Protein AF-A0A7S4DFW7-F1 (afdb_monomer_lite)

Structure (mmCIF, N/CA/C/O backbone):
data_AF-A0A7S4DFW7-F1
#
_entry.id   AF-A0A7S4DFW7-F1
#
loop_
_atom_site.group_PDB
_atom_site.id
_atom_site.type_symbol
_atom_site.label_atom_id
_atom_site.label_alt_id
_atom_site.label_comp_id
_atom_site.label_asym_id
_atom_site.label_entity_id
_atom_site.label_seq_id
_atom_site.pdbx_PDB_ins_code
_atom_site.Cartn_x
_atom_site.Cartn_y
_atom_site.Cartn_z
_atom_site.occupancy
_atom_site.B_iso_or_equiv
_atom_site.auth_seq_id
_atom_site.auth_comp_id
_atom_site.auth_asym_id
_atom_site.auth_atom_id
_atom_site.pdbx_PDB_model_num
ATOM 1 N N . THR A 1 1 ? 38.317 -8.981 23.011 1.00 36.31 1 THR A N 1
ATOM 2 C CA . THR A 1 1 ? 37.969 -8.232 21.786 1.00 36.31 1 THR A CA 1
ATOM 3 C C . THR A 1 1 ? 37.393 -9.222 20.791 1.00 36.31 1 THR A C 1
ATOM 5 O O . THR A 1 1 ? 38.133 -9.928 20.125 1.00 36.31 1 THR A O 1
ATOM 8 N N . ALA A 1 2 ? 36.072 -9.402 20.811 1.00 33.66 2 ALA A N 1
ATOM 9 C CA . ALA A 1 2 ? 35.396 -10.492 20.110 1.00 33.66 2 ALA A CA 1
ATOM 10 C C . ALA A 1 2 ? 34.401 -9.959 19.072 1.00 33.66 2 ALA A C 1
ATOM 12 O O . ALA A 1 2 ? 33.699 -8.989 19.334 1.00 33.66 2 ALA A O 1
ATOM 13 N N . ALA A 1 3 ? 34.333 -10.688 17.955 1.00 34.03 3 ALA A N 1
ATOM 14 C CA . ALA A 1 3 ? 33.231 -10.766 16.999 1.00 34.03 3 ALA A CA 1
ATOM 15 C C . ALA A 1 3 ? 32.960 -9.553 16.085 1.00 34.03 3 ALA A C 1
ATOM 17 O O . ALA A 1 3 ? 32.063 -8.754 16.323 1.00 34.03 3 ALA A O 1
ATOM 18 N N . ALA A 1 4 ? 33.636 -9.534 14.934 1.00 35.47 4 ALA A N 1
ATOM 19 C CA . ALA A 1 4 ? 33.064 -9.011 13.689 1.00 35.47 4 ALA A CA 1
ATOM 20 C C . ALA A 1 4 ? 33.653 -9.760 12.478 1.00 35.47 4 ALA A C 1
ATOM 22 O O . ALA A 1 4 ? 34.231 -9.175 11.570 1.00 35.47 4 ALA A O 1
ATOM 23 N N . ALA A 1 5 ? 33.540 -11.089 12.496 1.00 40.00 5 ALA A N 1
ATOM 24 C CA . ALA A 1 5 ? 33.868 -11.955 11.370 1.00 40.00 5 ALA A CA 1
ATOM 25 C C . ALA A 1 5 ? 32.621 -12.766 11.010 1.00 40.00 5 ALA A C 1
ATOM 27 O O . ALA A 1 5 ? 32.374 -13.793 11.631 1.00 40.00 5 ALA A O 1
ATOM 28 N N . ALA A 1 6 ? 31.814 -12.251 10.077 1.00 38.47 6 ALA A N 1
ATOM 29 C CA . ALA A 1 6 ? 30.923 -13.014 9.189 1.00 38.47 6 ALA A CA 1
ATOM 30 C C . ALA A 1 6 ? 29.987 -12.059 8.429 1.00 38.47 6 ALA A C 1
ATOM 32 O O . ALA A 1 6 ? 28.826 -11.878 8.785 1.00 38.47 6 ALA A O 1
ATOM 33 N N . ALA A 1 7 ? 30.487 -11.455 7.357 1.00 41.16 7 ALA A N 1
ATOM 34 C CA . ALA A 1 7 ? 29.636 -11.054 6.233 1.00 41.16 7 ALA A CA 1
ATOM 35 C C . ALA A 1 7 ? 30.426 -11.156 4.919 1.00 41.16 7 ALA A C 1
ATOM 37 O O . ALA A 1 7 ? 30.294 -10.329 4.023 1.00 41.16 7 ALA A O 1
ATOM 38 N N . ALA A 1 8 ? 31.306 -12.160 4.837 1.00 38.53 8 ALA A N 1
ATOM 39 C CA . ALA A 1 8 ? 31.961 -12.518 3.596 1.00 38.53 8 ALA A CA 1
ATOM 40 C C . ALA A 1 8 ? 30.921 -13.152 2.661 1.00 38.53 8 ALA A C 1
ATOM 42 O O . ALA A 1 8 ? 30.325 -14.168 3.006 1.00 38.53 8 ALA A O 1
ATOM 43 N N . ALA A 1 9 ? 30.750 -12.519 1.501 1.00 48.22 9 ALA A N 1
ATOM 44 C CA . ALA A 1 9 ? 30.365 -13.112 0.225 1.00 48.22 9 ALA A CA 1
ATOM 45 C C . ALA A 1 9 ? 29.142 -14.054 0.218 1.00 48.22 9 ALA A C 1
ATOM 47 O O . ALA A 1 9 ? 29.272 -15.263 0.400 1.00 48.22 9 ALA A O 1
ATOM 48 N N . ALA A 1 10 ? 27.978 -13.519 -0.163 1.00 40.28 10 ALA A N 1
ATOM 49 C CA . ALA A 1 10 ? 26.968 -14.297 -0.878 1.00 40.28 10 ALA A CA 1
ATOM 50 C C . ALA A 1 10 ? 26.899 -13.780 -2.335 1.00 40.28 10 ALA A C 1
ATOM 52 O O . ALA A 1 10 ? 26.813 -12.571 -2.543 1.00 40.28 10 ALA A O 1
ATOM 53 N N . PRO A 1 11 ? 27.045 -14.654 -3.346 1.00 45.78 11 PRO A N 1
ATOM 54 C CA . PRO A 1 11 ? 27.247 -14.268 -4.740 1.00 45.78 11 PRO A CA 1
ATOM 55 C C . PRO A 1 11 ? 25.903 -13.961 -5.421 1.00 45.78 11 PRO A C 1
ATOM 57 O O . PRO A 1 11 ? 24.954 -14.724 -5.277 1.00 45.78 11 PRO A O 1
ATOM 60 N N . ASN A 1 12 ? 25.830 -12.884 -6.210 1.00 49.34 12 ASN A N 1
ATOM 61 C CA . ASN A 1 12 ? 24.668 -12.533 -7.045 1.00 49.34 12 ASN A CA 1
ATOM 62 C C . ASN A 1 12 ? 23.320 -12.426 -6.298 1.00 49.34 12 ASN A C 1
ATOM 64 O O . ASN A 1 12 ? 22.357 -13.133 -6.611 1.00 49.34 12 ASN A O 1
ATOM 68 N N . ASP A 1 13 ? 23.234 -11.476 -5.364 1.00 52.69 13 ASP A N 1
ATOM 69 C CA . ASP A 1 13 ? 21.996 -11.055 -4.697 1.00 52.69 13 ASP A CA 1
ATOM 70 C C . ASP A 1 13 ? 20.979 -10.487 -5.704 1.00 52.69 13 ASP A C 1
ATOM 72 O O . ASP A 1 13 ? 20.883 -9.283 -5.943 1.00 52.69 13 ASP A O 1
ATOM 76 N N . THR A 1 14 ? 20.192 -11.364 -6.324 1.00 61.66 14 THR A N 1
ATOM 77 C CA . THR A 1 14 ? 19.040 -10.952 -7.129 1.00 61.66 14 THR A CA 1
ATOM 78 C C . THR A 1 14 ? 18.028 -10.281 -6.193 1.00 61.66 14 THR A C 1
ATOM 80 O O . THR A 1 14 ? 17.664 -10.894 -5.181 1.00 61.66 14 THR A O 1
ATOM 83 N N . PRO A 1 15 ? 17.511 -9.077 -6.508 1.00 65.19 15 PRO A N 1
ATOM 84 C CA . PRO A 1 15 ? 16.519 -8.384 -5.679 1.00 65.19 15 PRO A CA 1
ATOM 85 C C . PRO A 1 15 ? 15.324 -9.268 -5.285 1.00 65.19 15 PRO A C 1
ATOM 87 O O . PRO A 1 15 ? 14.826 -9.217 -4.157 1.00 65.19 15 PRO A O 1
ATOM 90 N N . TRP A 1 16 ? 14.941 -10.177 -6.183 1.00 64.94 16 TRP A N 1
ATOM 91 C CA . TRP A 1 16 ? 13.929 -11.207 -5.967 1.00 64.94 16 TRP A CA 1
ATOM 92 C C . TRP A 1 16 ? 14.180 -12.101 -4.739 1.00 64.94 16 TRP A C 1
ATOM 94 O O . TRP A 1 16 ? 13.254 -1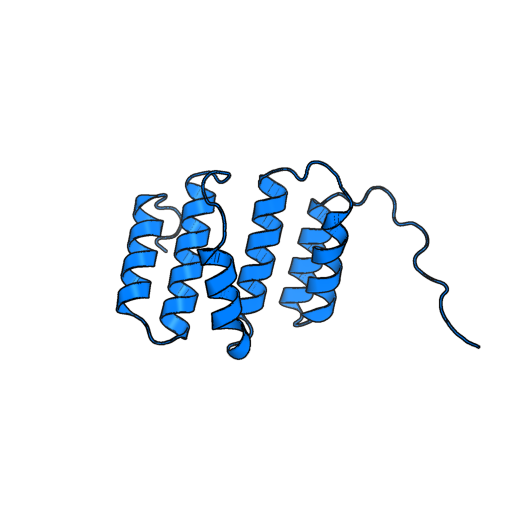2.385 -3.973 1.00 64.94 16 TRP A O 1
ATOM 104 N N . THR A 1 17 ? 15.419 -12.540 -4.512 1.00 69.88 17 THR A N 1
ATOM 105 C CA . THR A 1 17 ? 15.774 -13.427 -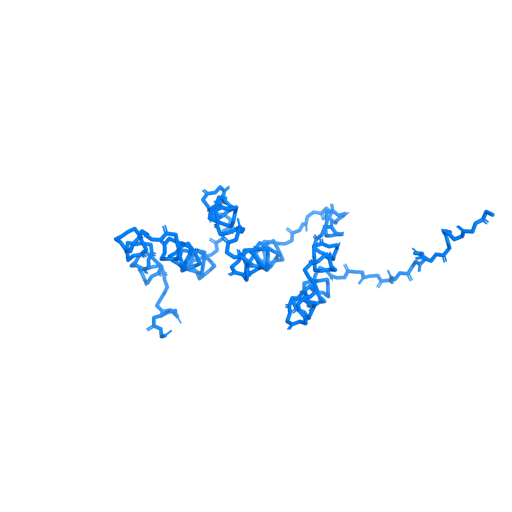3.392 1.00 69.88 17 THR A CA 1
ATOM 106 C C . THR A 1 17 ? 15.649 -12.696 -2.057 1.00 69.88 17 THR A C 1
ATOM 108 O O . THR A 1 17 ? 15.085 -13.240 -1.104 1.00 69.88 17 THR A O 1
ATOM 111 N N . ALA A 1 18 ? 16.076 -11.432 -2.007 1.00 73.56 18 ALA A N 1
ATOM 112 C CA . ALA A 1 18 ? 15.936 -10.586 -0.826 1.00 73.56 18 ALA A CA 1
ATOM 113 C C . ALA A 1 18 ? 14.460 -10.341 -0.470 1.00 73.56 18 ALA A C 1
ATOM 115 O O . ALA A 1 18 ? 14.077 -10.480 0.692 1.00 73.56 18 ALA A O 1
ATOM 116 N N . VAL A 1 19 ? 13.601 -10.076 -1.464 1.00 72.69 19 VAL A N 1
ATOM 117 C CA . VAL A 1 19 ? 12.149 -9.933 -1.249 1.00 72.69 19 VAL A CA 1
ATOM 118 C C . VAL A 1 19 ? 11.528 -11.238 -0.736 1.00 72.69 19 VAL A C 1
ATOM 120 O O . VAL A 1 19 ? 10.680 -11.221 0.160 1.00 72.69 19 VAL A O 1
ATOM 123 N N . ARG A 1 20 ? 11.954 -12.397 -1.252 1.00 76.38 20 ARG A N 1
ATOM 124 C CA . ARG A 1 20 ? 11.464 -13.700 -0.769 1.00 76.38 20 ARG A CA 1
ATOM 125 C C . ARG A 1 20 ? 11.852 -13.973 0.680 1.00 76.38 20 ARG A C 1
ATOM 127 O O . ARG A 1 20 ? 11.010 -14.455 1.439 1.00 76.38 20 ARG A O 1
ATOM 134 N N . LEU A 1 21 ? 13.086 -13.654 1.064 1.00 76.00 21 LEU A N 1
ATOM 135 C CA . LEU A 1 21 ? 13.565 -13.793 2.440 1.00 76.00 21 LEU A CA 1
ATOM 136 C C . LEU A 1 21 ? 12.852 -12.821 3.382 1.00 76.00 21 LEU A C 1
ATOM 138 O O . LEU A 1 21 ? 12.382 -13.240 4.438 1.00 76.00 21 LEU A O 1
ATOM 142 N N . ALA A 1 22 ? 12.666 -11.566 2.964 1.00 76.50 22 ALA A N 1
ATOM 143 C CA . ALA A 1 22 ? 11.873 -10.582 3.695 1.00 76.50 22 ALA A CA 1
ATOM 144 C C . ALA A 1 22 ? 10.449 -11.105 3.963 1.00 76.50 22 ALA A C 1
ATOM 146 O O . ALA A 1 22 ? 9.986 -11.117 5.105 1.00 76.50 22 ALA A O 1
ATOM 147 N N . LYS A 1 23 ? 9.789 -11.660 2.943 1.00 75.88 23 LYS A N 1
ATOM 148 C CA . LYS A 1 23 ? 8.452 -12.251 3.080 1.00 75.88 23 LYS A CA 1
ATOM 149 C C . LYS A 1 23 ? 8.410 -13.457 4.020 1.00 75.88 23 LYS A C 1
ATOM 151 O O . LYS A 1 23 ? 7.424 -13.640 4.737 1.00 75.88 23 LYS A O 1
ATOM 156 N N . ALA A 1 24 ? 9.442 -14.298 4.012 1.00 79.62 24 ALA A N 1
ATOM 157 C CA . ALA A 1 24 ? 9.548 -15.425 4.935 1.00 79.62 24 ALA A CA 1
ATOM 158 C C . ALA A 1 24 ? 9.732 -14.942 6.384 1.00 79.62 24 ALA A C 1
ATOM 160 O O . ALA A 1 24 ? 8.996 -15.387 7.262 1.00 79.62 24 ALA A O 1
ATOM 161 N N . ALA A 1 25 ? 10.626 -13.976 6.615 1.00 76.75 25 ALA A N 1
ATOM 162 C CA . ALA A 1 25 ? 10.851 -13.366 7.925 1.00 76.75 25 ALA A CA 1
ATOM 163 C C . ALA A 1 25 ? 9.576 -12.706 8.478 1.00 76.75 25 ALA A C 1
ATOM 165 O O . ALA A 1 25 ? 9.211 -12.946 9.629 1.00 76.75 25 ALA A O 1
ATOM 166 N N . ARG A 1 26 ? 8.826 -11.980 7.632 1.00 76.31 26 ARG A N 1
ATOM 167 C CA . ARG A 1 26 ? 7.526 -11.395 7.997 1.00 76.31 26 ARG A CA 1
ATOM 168 C C . ARG A 1 26 ? 6.530 -12.442 8.494 1.00 76.31 26 ARG A C 1
ATOM 170 O O . ARG A 1 26 ? 5.836 -12.229 9.485 1.00 76.31 26 ARG A O 1
ATOM 177 N N . LYS A 1 27 ? 6.421 -13.571 7.787 1.00 75.75 27 LYS A N 1
ATOM 178 C CA . LYS A 1 27 ? 5.490 -14.650 8.157 1.00 75.75 27 LYS A CA 1
ATOM 179 C C . LYS A 1 27 ? 5.841 -15.306 9.492 1.00 75.75 27 LYS A C 1
ATOM 181 O O . LYS A 1 27 ? 4.941 -15.820 10.141 1.00 75.75 27 LYS A O 1
ATOM 186 N N . GLN A 1 28 ? 7.112 -15.274 9.882 1.00 79.81 28 GLN A N 1
ATOM 187 C CA . GLN A 1 28 ? 7.605 -15.806 11.155 1.00 79.81 28 GLN A CA 1
ATOM 188 C C . GLN A 1 28 ? 7.595 -14.762 12.289 1.00 79.81 28 GLN A C 1
ATOM 190 O O . GLN A 1 28 ? 8.078 -15.046 13.379 1.00 79.81 28 GLN A O 1
ATOM 195 N N . GLY A 1 29 ? 7.082 -13.547 12.049 1.00 75.75 29 GLY A N 1
ATOM 196 C CA . GLY A 1 29 ? 7.059 -12.467 13.045 1.00 75.75 29 GLY A CA 1
ATOM 197 C C . GLY A 1 29 ? 8.414 -11.785 13.283 1.00 75.75 29 GLY A C 1
ATOM 198 O O . GLY A 1 29 ? 8.558 -11.026 14.236 1.00 75.75 29 GLY A O 1
ATOM 199 N N . LEU A 1 30 ? 9.413 -12.027 12.427 1.00 78.38 30 LEU A N 1
ATOM 200 C CA . LEU A 1 30 ? 10.762 -11.460 12.538 1.00 78.38 30 LEU A CA 1
ATOM 201 C C . LEU A 1 30 ? 10.871 -10.140 11.752 1.00 78.38 30 LEU A C 1
ATOM 203 O O . LEU A 1 30 ? 11.520 -10.071 10.704 1.00 78.38 30 LEU A O 1
ATOM 207 N N . THR A 1 31 ? 10.224 -9.085 12.253 1.00 73.88 31 THR A N 1
ATOM 208 C CA . THR A 1 31 ? 10.134 -7.766 11.592 1.00 73.88 31 THR A CA 1
ATOM 209 C C . THR A 1 31 ? 11.508 -7.126 11.348 1.00 73.88 31 THR A C 1
ATOM 211 O O . THR A 1 31 ? 11.779 -6.659 10.243 1.00 73.88 31 THR A O 1
ATOM 214 N N . GLU A 1 32 ? 12.415 -7.191 12.325 1.00 71.88 32 GLU A N 1
ATOM 215 C CA . GLU A 1 32 ? 13.779 -6.638 12.224 1.00 71.88 32 GLU A CA 1
ATOM 216 C C . GLU A 1 32 ? 14.606 -7.304 11.112 1.00 71.88 32 GLU A C 1
ATOM 218 O O . GLU A 1 32 ? 15.270 -6.638 10.313 1.00 71.88 32 GLU A O 1
ATOM 223 N N . ALA A 1 33 ? 14.528 -8.635 11.002 1.00 73.69 33 ALA A N 1
ATOM 224 C CA . ALA A 1 33 ? 15.209 -9.374 9.941 1.00 73.69 33 ALA A CA 1
ATOM 225 C C . ALA A 1 33 ? 14.639 -9.017 8.559 1.00 73.69 33 ALA A C 1
ATOM 227 O O . ALA A 1 33 ? 15.388 -8.866 7.594 1.00 73.69 33 ALA A O 1
ATOM 228 N N . CYS A 1 34 ? 13.320 -8.814 8.469 1.00 74.25 34 CYS A N 1
ATOM 229 C CA . CYS A 1 34 ? 12.656 -8.379 7.245 1.00 74.25 34 CYS A CA 1
ATOM 230 C C . CYS A 1 34 ? 13.180 -7.015 6.760 1.00 74.25 34 CYS A C 1
ATOM 232 O O . CYS A 1 34 ? 13.594 -6.884 5.605 1.00 74.25 34 CYS A O 1
ATOM 234 N N . LEU A 1 35 ? 13.245 -6.023 7.654 1.00 72.88 35 LEU A N 1
ATOM 235 C CA . LEU A 1 35 ? 13.741 -4.678 7.343 1.00 72.88 35 LEU A CA 1
ATOM 236 C C . LEU A 1 35 ? 15.214 -4.685 6.917 1.00 72.88 35 LEU A C 1
ATOM 238 O O . LEU A 1 35 ? 15.589 -3.985 5.971 1.00 72.88 35 LEU A O 1
ATOM 242 N N . LYS A 1 36 ? 16.040 -5.522 7.556 1.00 74.62 36 LYS A N 1
ATOM 243 C CA . LYS A 1 36 ? 17.456 -5.685 7.206 1.00 74.62 36 LYS A CA 1
ATOM 244 C C . LYS A 1 36 ? 17.637 -6.190 5.771 1.00 74.62 36 LYS A C 1
ATOM 246 O O . LYS A 1 36 ? 18.454 -5.642 5.032 1.00 74.62 36 LYS A O 1
ATOM 251 N N . HIS A 1 37 ? 16.844 -7.176 5.347 1.00 70.12 37 HIS A N 1
ATOM 252 C CA . HIS A 1 37 ? 16.888 -7.690 3.974 1.00 70.12 37 HIS A CA 1
ATOM 253 C C . HIS A 1 37 ? 16.370 -6.675 2.942 1.00 70.12 37 HIS A C 1
ATOM 255 O O . HIS A 1 37 ? 16.954 -6.549 1.868 1.00 70.12 37 HIS A O 1
ATOM 261 N N . LEU A 1 38 ? 15.327 -5.902 3.268 1.00 69.50 38 LEU A N 1
ATOM 262 C CA . LEU A 1 38 ? 14.795 -4.862 2.371 1.00 69.50 38 LEU A CA 1
ATOM 263 C C . LEU A 1 38 ? 15.748 -3.664 2.208 1.00 69.50 38 LEU A C 1
ATOM 265 O O . LEU A 1 38 ? 15.782 -3.043 1.142 1.00 69.50 38 LEU A O 1
ATOM 269 N N . SER A 1 39 ? 16.527 -3.344 3.244 1.00 66.38 39 SER A N 1
ATOM 270 C CA . SER A 1 39 ? 17.499 -2.240 3.238 1.00 66.38 39 SER A CA 1
ATOM 271 C C . SER A 1 39 ? 18.735 -2.545 2.386 1.00 66.38 39 SER A C 1
ATOM 273 O O . SER A 1 39 ? 19.282 -1.640 1.759 1.00 66.38 39 SER A O 1
ATOM 275 N N . GLY A 1 40 ? 19.131 -3.821 2.291 1.00 63.12 40 GLY A N 1
ATOM 276 C CA . GLY A 1 40 ? 20.249 -4.272 1.449 1.00 63.12 40 GLY A CA 1
ATOM 277 C C . GLY A 1 40 ? 20.036 -4.064 -0.059 1.00 63.12 40 GLY A C 1
ATOM 278 O O . GLY A 1 40 ? 21.001 -4.001 -0.812 1.00 63.12 40 GLY A O 1
ATOM 279 N N . LEU A 1 41 ? 18.789 -3.866 -0.502 1.00 63.75 41 LEU A N 1
ATOM 280 C CA . LEU A 1 41 ? 18.441 -3.620 -1.908 1.00 63.75 41 LEU A CA 1
ATOM 281 C C . LEU A 1 41 ? 18.919 -2.255 -2.448 1.00 63.75 41 LEU A C 1
ATOM 283 O O . LEU A 1 41 ? 18.887 -2.044 -3.655 1.00 63.75 41 LEU A O 1
ATOM 287 N N . HIS A 1 42 ? 19.348 -1.317 -1.591 1.00 52.06 42 HIS A N 1
ATOM 288 C CA . HIS A 1 42 ? 19.788 0.027 -2.010 1.00 52.06 42 HIS A CA 1
ATOM 289 C C . HIS A 1 42 ? 21.115 0.060 -2.788 1.00 52.06 42 HIS A C 1
ATOM 291 O O . HIS A 1 42 ? 21.468 1.109 -3.319 1.00 52.06 42 HIS A O 1
ATOM 297 N N . ALA A 1 43 ? 21.853 -1.051 -2.865 1.00 53.56 43 ALA A N 1
ATOM 298 C CA . ALA A 1 43 ? 23.178 -1.074 -3.485 1.00 53.56 43 ALA A CA 1
ATOM 299 C C . ALA A 1 43 ? 23.171 -1.292 -5.012 1.00 53.56 43 ALA A C 1
ATOM 301 O O . ALA A 1 43 ? 24.211 -1.125 -5.647 1.00 53.56 43 ALA A O 1
ATOM 302 N N . VAL A 1 44 ? 22.035 -1.657 -5.620 1.00 52.62 44 VAL A N 1
ATOM 303 C CA . VAL A 1 44 ? 21.976 -2.012 -7.047 1.00 52.62 44 VAL A CA 1
ATOM 304 C C . VAL A 1 44 ? 21.381 -0.849 -7.845 1.00 52.62 44 VAL A C 1
ATOM 306 O O . VAL A 1 44 ? 20.177 -0.600 -7.818 1.00 52.62 44 VAL A O 1
ATOM 309 N N . GLY A 1 45 ? 22.251 -0.099 -8.526 1.00 50.28 45 GLY A N 1
ATOM 310 C CA . GLY A 1 45 ? 21.861 0.964 -9.452 1.00 50.28 45 GLY A CA 1
ATOM 311 C C . GLY A 1 45 ? 20.972 0.414 -10.570 1.00 50.28 45 GLY A C 1
ATOM 312 O O . GLY A 1 45 ? 21.343 -0.559 -11.219 1.00 50.28 45 GLY A O 1
ATOM 313 N N . ALA A 1 46 ? 19.818 1.059 -10.770 1.00 57.25 46 ALA A N 1
ATOM 314 C CA . ALA A 1 46 ? 18.695 0.650 -11.625 1.00 57.25 46 ALA A CA 1
ATOM 315 C C . ALA A 1 46 ? 17.865 -0.534 -11.085 1.00 57.25 46 ALA A C 1
ATOM 317 O O . ALA A 1 46 ? 17.795 -1.605 -11.680 1.00 57.25 46 ALA A O 1
ATOM 318 N N . MET A 1 47 ? 17.179 -0.315 -9.959 1.00 67.38 47 MET A N 1
ATOM 319 C CA . MET A 1 47 ? 16.121 -1.213 -9.486 1.00 67.38 47 MET A CA 1
ATOM 320 C C . MET A 1 47 ? 14.965 -1.239 -10.500 1.00 67.38 47 MET A C 1
ATOM 322 O O . MET A 1 47 ? 14.403 -0.190 -10.823 1.00 67.38 47 MET A O 1
ATOM 326 N N . GLU A 1 48 ? 14.599 -2.424 -10.993 1.00 77.12 48 GLU A N 1
ATOM 327 C CA . GLU A 1 48 ? 13.451 -2.584 -11.886 1.00 77.12 48 GLU A CA 1
ATOM 328 C C . GLU A 1 48 ? 12.159 -2.154 -11.166 1.00 77.12 48 GLU A C 1
ATOM 330 O O . GLU A 1 48 ? 11.971 -2.421 -9.976 1.00 77.12 48 GLU A O 1
ATOM 335 N N . VAL A 1 49 ? 11.232 -1.509 -11.884 1.00 79.50 49 VAL A N 1
ATOM 336 C CA . VAL A 1 49 ? 9.935 -1.056 -11.341 1.00 79.50 49 VAL A CA 1
ATOM 337 C C . VAL A 1 49 ? 9.177 -2.193 -10.635 1.00 79.50 49 VAL A C 1
ATOM 339 O O . VAL A 1 49 ? 8.507 -1.958 -9.626 1.00 79.50 49 VAL A O 1
ATOM 342 N N . GLN A 1 50 ? 9.300 -3.432 -11.125 1.00 75.00 50 GLN A N 1
ATOM 343 C CA . GLN A 1 50 ? 8.692 -4.609 -10.497 1.00 75.00 50 GLN A CA 1
ATOM 344 C C . GLN A 1 50 ? 9.285 -4.910 -9.117 1.00 75.00 50 GLN A C 1
ATOM 346 O O . GLN A 1 50 ? 8.536 -5.130 -8.162 1.00 75.00 50 GLN A O 1
ATOM 351 N N . ASP A 1 51 ? 10.610 -4.861 -8.981 1.00 78.50 51 ASP A N 1
ATOM 352 C CA . ASP A 1 51 ? 11.286 -5.080 -7.703 1.00 78.50 51 ASP A CA 1
ATOM 353 C C . ASP A 1 51 ? 10.983 -3.945 -6.721 1.00 78.50 51 ASP A C 1
ATOM 355 O O . ASP A 1 51 ? 10.759 -4.188 -5.531 1.00 78.50 51 ASP A O 1
ATOM 359 N N . ALA A 1 52 ? 10.926 -2.702 -7.213 1.00 80.94 52 ALA A N 1
ATOM 360 C CA . ALA A 1 52 ? 10.558 -1.537 -6.412 1.00 80.94 52 ALA A CA 1
ATOM 361 C C . ALA A 1 52 ? 9.145 -1.684 -5.835 1.00 80.94 52 ALA A C 1
ATOM 363 O O . ALA A 1 52 ? 8.932 -1.460 -4.640 1.00 80.94 52 ALA A O 1
ATOM 364 N N . PHE A 1 53 ? 8.193 -2.143 -6.653 1.00 85.25 53 PHE A N 1
ATOM 365 C CA . PHE A 1 53 ? 6.843 -2.446 -6.192 1.00 85.25 53 PHE A CA 1
ATOM 366 C C . PHE A 1 53 ? 6.827 -3.578 -5.161 1.00 85.25 53 PHE A C 1
ATOM 368 O O . PHE A 1 53 ? 6.162 -3.470 -4.131 1.00 85.25 53 PHE A O 1
ATOM 375 N N . ALA A 1 54 ? 7.559 -4.666 -5.413 1.00 83.94 54 ALA A N 1
ATOM 376 C CA . ALA A 1 54 ? 7.599 -5.811 -4.512 1.00 83.94 54 ALA A CA 1
ATOM 377 C C . ALA A 1 54 ? 8.162 -5.429 -3.131 1.00 83.94 54 ALA A C 1
ATOM 379 O O . ALA A 1 54 ? 7.592 -5.811 -2.106 1.00 83.94 54 ALA A O 1
ATOM 380 N N . LYS A 1 55 ? 9.217 -4.606 -3.104 1.00 83.88 55 LYS A N 1
ATOM 381 C CA . LYS A 1 55 ? 9.779 -4.017 -1.882 1.00 83.88 55 LYS A CA 1
ATOM 382 C C . LYS A 1 55 ? 8.766 -3.125 -1.166 1.00 83.88 55 LYS A C 1
ATOM 384 O O . LYS A 1 55 ? 8.509 -3.331 0.020 1.00 83.88 55 LYS A O 1
ATOM 389 N N . LEU A 1 56 ? 8.182 -2.162 -1.882 1.00 87.94 56 LEU A N 1
ATOM 390 C CA . LEU A 1 56 ? 7.203 -1.219 -1.339 1.00 87.94 56 LEU A CA 1
ATOM 391 C C . LEU A 1 56 ? 6.018 -1.958 -0.706 1.00 87.94 56 LEU A C 1
ATOM 393 O O . LEU A 1 56 ? 5.622 -1.674 0.423 1.00 87.94 56 LEU A O 1
ATOM 397 N N . ARG A 1 57 ? 5.482 -2.954 -1.414 1.00 89.12 57 ARG A N 1
ATOM 398 C CA . ARG A 1 57 ? 4.372 -3.776 -0.938 1.00 89.12 57 ARG A CA 1
ATOM 399 C C . ARG A 1 57 ? 4.730 -4.537 0.331 1.00 89.12 57 ARG A C 1
ATOM 401 O O . ARG A 1 57 ? 3.917 -4.569 1.250 1.00 89.12 57 ARG A O 1
ATOM 408 N N . GLU A 1 58 ? 5.908 -5.149 0.400 1.00 85.44 58 GLU A N 1
ATOM 409 C CA . GLU A 1 58 ? 6.312 -5.888 1.598 1.00 85.44 58 GLU A CA 1
ATOM 410 C C . GLU A 1 58 ? 6.464 -4.946 2.802 1.00 85.44 58 GLU A C 1
ATOM 412 O O . GLU A 1 58 ? 5.957 -5.256 3.877 1.00 85.44 58 GLU A O 1
ATOM 417 N N . GLN A 1 59 ? 7.044 -3.757 2.603 1.00 84.81 59 GLN A N 1
ATOM 418 C CA . GLN A 1 59 ? 7.148 -2.729 3.641 1.00 84.81 59 GLN A CA 1
ATOM 419 C C . GLN A 1 59 ? 5.772 -2.280 4.154 1.00 84.81 59 GLN A C 1
ATOM 421 O O . GLN A 1 59 ? 5.541 -2.226 5.359 1.00 84.81 59 GLN A O 1
ATOM 426 N N . ILE A 1 60 ? 4.825 -2.028 3.248 1.00 90.31 60 ILE A N 1
ATOM 427 C CA . ILE A 1 60 ? 3.449 -1.673 3.611 1.00 90.31 60 ILE A CA 1
ATOM 428 C C . ILE A 1 60 ? 2.772 -2.801 4.404 1.00 90.31 60 ILE A C 1
ATOM 430 O O . ILE A 1 60 ? 2.102 -2.559 5.408 1.00 90.31 60 ILE A O 1
ATOM 434 N N . VAL A 1 61 ? 2.934 -4.049 3.965 1.00 87.75 61 VAL A N 1
ATOM 435 C CA . VAL A 1 61 ? 2.299 -5.199 4.615 1.00 87.75 61 VAL A CA 1
ATOM 436 C C . VAL A 1 61 ? 2.908 -5.483 5.994 1.00 87.75 61 VAL A C 1
ATOM 438 O O . VAL A 1 61 ? 2.181 -5.930 6.880 1.00 87.75 61 VAL A O 1
ATOM 441 N N . LEU A 1 62 ? 4.194 -5.195 6.210 1.00 86.31 62 LEU A N 1
ATOM 442 C CA . LEU A 1 62 ? 4.802 -5.211 7.547 1.00 86.31 62 LEU A CA 1
ATOM 443 C C . LEU A 1 62 ? 4.117 -4.206 8.474 1.00 86.31 62 LEU A C 1
ATOM 445 O O . LEU A 1 62 ? 3.711 -4.574 9.574 1.00 86.31 62 LEU A O 1
ATOM 449 N N . CYS A 1 63 ? 3.912 -2.968 8.012 1.00 88.38 63 CYS A N 1
ATOM 450 C CA . CYS A 1 63 ? 3.224 -1.947 8.802 1.00 88.38 63 CYS A CA 1
ATOM 451 C C . CYS A 1 63 ? 1.794 -2.367 9.174 1.00 88.38 63 CYS A C 1
ATOM 453 O O . CYS A 1 63 ? 1.338 -2.034 10.258 1.00 88.38 63 CYS A O 1
ATOM 455 N N . LEU A 1 64 ? 1.087 -3.132 8.331 1.00 87.75 64 LEU A N 1
ATOM 456 C CA . LEU A 1 64 ? -0.257 -3.635 8.660 1.00 87.75 64 LEU A CA 1
ATOM 457 C C . LEU A 1 64 ? -0.276 -4.617 9.843 1.00 87.75 64 LEU A C 1
ATOM 459 O O . LEU A 1 64 ? -1.298 -4.708 10.523 1.00 87.75 64 LEU A O 1
ATOM 463 N N . GLN A 1 65 ? 0.819 -5.342 10.104 1.00 87.25 65 GLN A N 1
ATOM 464 C CA . GLN A 1 65 ? 0.885 -6.313 11.204 1.00 87.25 65 GLN A CA 1
ATOM 465 C C . GLN A 1 65 ? 0.964 -5.655 12.585 1.00 87.25 65 GLN A C 1
ATOM 467 O O . GLN A 1 65 ? 0.569 -6.281 13.567 1.00 87.25 65 GLN A O 1
ATOM 472 N N . SER A 1 66 ? 1.454 -4.416 12.670 1.00 85.06 66 SER A N 1
ATOM 473 C CA . SER A 1 66 ? 1.581 -3.680 13.927 1.00 85.06 66 SER A CA 1
ATOM 474 C C . SER A 1 66 ? 0.623 -2.485 13.944 1.00 85.06 66 SER A C 1
ATOM 476 O O . SER A 1 66 ? 0.828 -1.543 13.179 1.00 85.06 66 SER A O 1
ATOM 478 N N . PRO A 1 67 ? -0.394 -2.460 14.828 1.00 87.25 67 PRO A N 1
ATOM 479 C CA . PRO A 1 67 ? -1.318 -1.327 14.944 1.00 87.25 67 PRO A CA 1
ATOM 480 C C . PRO A 1 67 ? -0.632 0.026 15.164 1.00 87.25 67 PRO A C 1
ATOM 482 O O . PRO A 1 67 ? -1.107 1.055 14.690 1.00 87.25 67 PRO A O 1
ATOM 485 N N . GLN A 1 68 ? 0.519 0.023 15.839 1.00 89.75 68 GLN A N 1
ATOM 486 C CA . GLN A 1 68 ? 1.322 1.222 16.100 1.00 89.75 68 GLN A CA 1
ATOM 487 C C . GLN A 1 68 ? 1.906 1.819 14.806 1.00 89.75 68 GLN A C 1
ATOM 489 O O . GLN A 1 68 ? 2.066 3.031 14.696 1.00 89.75 68 GLN A O 1
ATOM 494 N N . GLU A 1 69 ? 2.143 0.978 13.796 1.00 90.06 69 GLU A N 1
ATOM 495 C CA . GLU A 1 69 ? 2.749 1.348 12.515 1.00 90.06 69 GLU A CA 1
ATOM 496 C C . GLU A 1 69 ? 1.715 1.668 11.425 1.00 90.06 69 GLU A C 1
ATOM 498 O O . GLU A 1 69 ? 2.081 2.057 10.314 1.00 90.06 69 GLU A O 1
ATOM 503 N N . HIS A 1 70 ? 0.410 1.554 11.704 1.00 90.88 70 HIS A N 1
ATOM 504 C CA . HIS A 1 70 ? -0.645 1.789 10.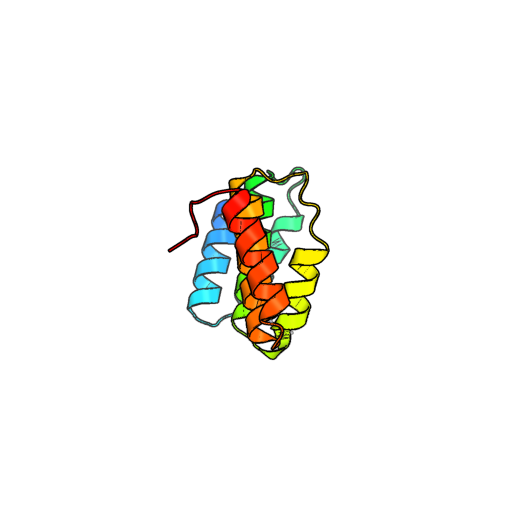705 1.00 90.88 70 HIS A CA 1
ATOM 505 C C . HIS A 1 70 ? -0.573 3.185 10.084 1.00 90.88 70 HIS A C 1
ATOM 507 O O . HIS A 1 70 ? -0.753 3.348 8.876 1.00 90.88 70 HIS A O 1
ATOM 513 N N . ARG A 1 71 ? -0.253 4.200 10.891 1.00 91.50 71 ARG A N 1
ATOM 514 C CA . ARG A 1 71 ? -0.111 5.580 10.411 1.00 91.50 71 ARG A CA 1
ATOM 515 C C . ARG A 1 71 ? 1.141 5.762 9.548 1.00 91.50 71 ARG A C 1
ATOM 517 O O . ARG A 1 71 ? 1.081 6.468 8.542 1.00 91.50 71 ARG A O 1
ATOM 524 N N . ALA A 1 72 ? 2.242 5.095 9.896 1.00 90.38 72 ALA A N 1
ATOM 525 C CA . ALA A 1 72 ? 3.461 5.088 9.090 1.00 90.38 72 ALA A CA 1
ATOM 526 C C . ALA A 1 72 ? 3.223 4.396 7.737 1.00 90.38 72 ALA A C 1
ATOM 528 O O . ALA A 1 72 ? 3.542 4.959 6.689 1.00 90.38 72 ALA A O 1
ATOM 529 N N . GLY A 1 73 ? 2.562 3.236 7.746 1.00 91.56 73 GLY A N 1
ATOM 530 C CA . GLY A 1 73 ? 2.173 2.510 6.538 1.00 91.56 73 GLY A CA 1
ATOM 531 C C . GLY A 1 73 ? 1.276 3.329 5.607 1.00 91.56 73 GLY A C 1
ATOM 532 O O . GLY A 1 73 ? 1.528 3.395 4.404 1.00 91.56 73 GLY A O 1
ATOM 533 N N . LEU A 1 74 ? 0.280 4.033 6.156 1.00 93.25 74 LEU A N 1
ATOM 534 C CA . LEU A 1 74 ? -0.579 4.929 5.378 1.00 93.25 74 LEU A CA 1
ATOM 535 C C . LEU A 1 74 ? 0.212 6.076 4.726 1.00 93.25 74 LEU A C 1
ATOM 537 O O . LEU A 1 74 ? -0.035 6.411 3.565 1.00 93.25 74 LEU A O 1
ATOM 541 N N . ASN A 1 75 ? 1.179 6.656 5.441 1.00 93.62 75 ASN A N 1
ATOM 542 C CA . ASN A 1 75 ? 2.040 7.710 4.901 1.00 93.62 75 ASN A CA 1
ATOM 543 C C . ASN A 1 75 ? 2.913 7.209 3.746 1.00 93.62 75 ASN A C 1
ATOM 545 O O . ASN A 1 75 ? 3.054 7.915 2.750 1.00 93.62 75 ASN A O 1
ATOM 549 N N . ILE A 1 76 ? 3.452 5.989 3.840 1.00 92.00 76 ILE A N 1
ATOM 550 C CA . ILE A 1 76 ? 4.220 5.372 2.749 1.00 92.00 76 ILE A CA 1
ATOM 551 C C . ILE A 1 76 ? 3.360 5.286 1.485 1.00 92.00 76 ILE A C 1
ATOM 553 O O . ILE A 1 76 ? 3.793 5.721 0.418 1.00 92.00 76 ILE A O 1
ATOM 557 N N . VAL A 1 77 ? 2.119 4.799 1.601 1.00 93.31 77 VAL A N 1
ATOM 558 C CA . VAL A 1 77 ? 1.215 4.698 0.444 1.00 93.31 77 VAL A CA 1
ATOM 559 C C . VAL A 1 77 ? 0.876 6.076 -0.130 1.00 93.31 77 VAL A C 1
ATOM 561 O O . VAL A 1 77 ? 0.898 6.249 -1.344 1.00 93.31 77 VAL A O 1
ATOM 564 N N . ASN A 1 78 ? 0.588 7.067 0.719 1.00 93.06 78 ASN A N 1
ATOM 565 C CA . ASN A 1 78 ? 0.217 8.413 0.270 1.00 93.06 78 ASN A CA 1
ATOM 566 C C . ASN A 1 78 ? 1.364 9.170 -0.415 1.00 93.06 78 ASN A C 1
ATOM 568 O O . ASN A 1 78 ? 1.102 9.961 -1.314 1.00 93.06 78 ASN A O 1
ATOM 572 N N . ASN A 1 79 ? 2.609 8.921 -0.008 1.00 92.19 79 ASN A N 1
ATOM 573 C CA . ASN A 1 79 ? 3.794 9.579 -0.565 1.00 92.19 79 ASN A CA 1
ATOM 574 C C . ASN A 1 79 ? 4.433 8.795 -1.723 1.00 92.19 79 ASN A C 1
ATOM 576 O O . ASN A 1 79 ? 5.467 9.197 -2.252 1.00 92.19 79 ASN A O 1
ATOM 580 N N . THR A 1 80 ? 3.845 7.666 -2.119 1.00 91.06 80 THR A N 1
ATOM 581 C CA . THR A 1 80 ? 4.329 6.881 -3.254 1.00 91.06 80 THR A CA 1
ATOM 582 C C . THR A 1 80 ? 3.951 7.571 -4.565 1.00 91.06 80 THR A C 1
ATOM 584 O O . THR A 1 80 ? 2.770 7.807 -4.822 1.00 91.06 80 THR A O 1
ATOM 587 N N . ASN A 1 81 ? 4.928 7.827 -5.444 1.00 90.50 81 ASN A N 1
ATOM 588 C CA . ASN A 1 81 ? 4.623 8.267 -6.805 1.00 90.50 81 ASN A CA 1
ATOM 589 C C . ASN A 1 81 ? 4.020 7.101 -7.607 1.00 90.50 81 ASN A C 1
ATOM 591 O O . ASN A 1 81 ? 4.703 6.129 -7.934 1.00 90.50 81 ASN A O 1
ATOM 595 N N . LEU A 1 82 ? 2.729 7.211 -7.921 1.00 88.38 82 LEU A N 1
ATOM 596 C CA . LEU A 1 82 ? 1.986 6.175 -8.625 1.00 88.38 82 LEU A CA 1
ATOM 597 C C . LEU A 1 82 ? 2.303 6.107 -10.122 1.00 88.38 82 LEU A C 1
ATOM 599 O O . LEU A 1 82 ? 2.018 5.082 -10.729 1.00 88.38 82 LEU A O 1
ATOM 603 N N . GLU A 1 83 ? 2.874 7.142 -10.740 1.00 88.81 83 GLU A N 1
ATOM 604 C CA . GLU A 1 83 ? 3.092 7.203 -12.196 1.00 88.81 83 GLU A CA 1
ATOM 605 C C . GLU A 1 83 ? 3.947 6.051 -12.728 1.00 88.81 83 GLU A C 1
ATOM 607 O O . GLU A 1 83 ? 3.688 5.555 -13.822 1.00 88.81 83 GLU A O 1
ATOM 612 N N . TYR A 1 84 ? 4.882 5.557 -11.915 1.00 84.56 84 TYR A N 1
ATOM 613 C CA . TYR A 1 84 ? 5.761 4.442 -12.263 1.00 84.56 84 TYR A CA 1
ATOM 614 C C . TYR A 1 84 ? 5.057 3.081 -12.315 1.00 84.56 84 TYR A C 1
ATOM 616 O O . TYR A 1 84 ? 5.605 2.138 -12.877 1.00 84.56 84 TYR A O 1
ATOM 624 N N . PHE A 1 85 ? 3.862 2.947 -11.737 1.00 87.62 85 PHE A N 1
ATOM 625 C CA . PHE A 1 85 ? 3.203 1.654 -11.564 1.00 87.62 85 PHE A CA 1
ATOM 626 C C . PHE A 1 85 ? 2.093 1.406 -12.586 1.00 87.62 85 PHE A C 1
ATOM 628 O O . PHE A 1 85 ? 1.361 2.311 -13.007 1.00 87.62 85 PHE A O 1
ATOM 635 N N . ASN A 1 86 ? 1.920 0.137 -12.953 1.00 90.75 86 ASN A N 1
ATOM 636 C CA . ASN A 1 86 ? 0.826 -0.277 -13.827 1.00 90.75 86 ASN A CA 1
ATOM 637 C C . ASN A 1 86 ? -0.537 -0.232 -13.084 1.00 90.75 86 ASN A C 1
ATOM 639 O O . ASN A 1 86 ? -0.574 -0.135 -11.851 1.00 90.75 86 ASN A O 1
ATOM 643 N N . PRO A 1 87 ? -1.683 -0.294 -13.793 1.00 90.75 87 PRO A N 1
ATOM 644 C CA . PRO A 1 87 ? -3.007 -0.211 -13.163 1.00 90.75 87 PRO A CA 1
ATOM 645 C C . PRO A 1 87 ? -3.258 -1.265 -12.074 1.00 90.75 87 PRO A C 1
ATOM 647 O O . PRO A 1 87 ? -3.852 -0.957 -11.041 1.00 90.75 87 PRO A O 1
ATOM 650 N N . GLN A 1 88 ? -2.747 -2.486 -12.254 1.00 90.38 88 GLN A N 1
ATOM 651 C CA . GLN A 1 88 ? -2.866 -3.562 -11.269 1.00 90.38 88 GLN A CA 1
ATOM 652 C C . GLN A 1 88 ? -2.108 -3.227 -9.972 1.00 90.38 88 GLN A C 1
ATOM 654 O O . GLN A 1 88 ? -2.668 -3.321 -8.882 1.00 90.38 88 GLN A O 1
ATOM 659 N N . GLN A 1 89 ? -0.859 -2.778 -10.071 1.00 91.12 89 GLN A N 1
ATOM 660 C CA . GLN A 1 89 ? -0.035 -2.365 -8.932 1.00 91.12 89 GLN A CA 1
ATOM 661 C C . GLN A 1 89 ? -0.641 -1.162 -8.199 1.00 91.12 89 GLN A C 1
ATOM 663 O O . GLN A 1 89 ? -0.717 -1.160 -6.969 1.00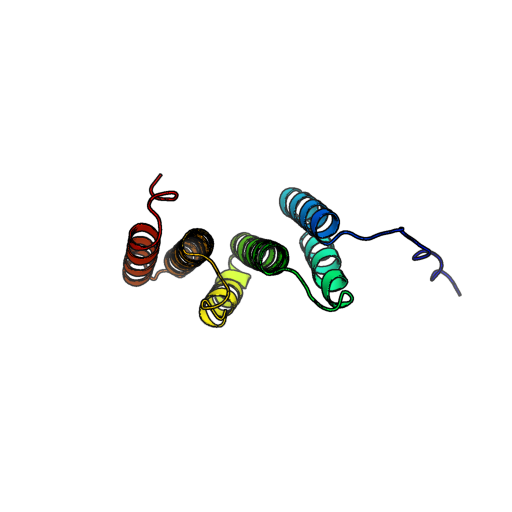 91.12 89 GLN A O 1
ATOM 668 N N . LYS A 1 90 ? -1.153 -0.172 -8.945 1.00 92.44 90 LYS A N 1
ATOM 669 C CA . LYS A 1 90 ? -1.902 0.963 -8.382 1.00 92.44 90 LYS A CA 1
ATOM 670 C C . LYS A 1 90 ? -3.116 0.481 -7.591 1.00 92.44 90 LYS A C 1
ATOM 672 O O . LYS A 1 90 ? -3.306 0.913 -6.456 1.00 92.44 90 LYS A O 1
ATOM 677 N N . SER A 1 91 ? -3.904 -0.438 -8.152 1.00 92.75 91 SER A N 1
ATOM 678 C CA . SER A 1 91 ? -5.092 -0.977 -7.479 1.00 92.75 91 SER A CA 1
ATOM 679 C C . SER A 1 91 ? -4.755 -1.648 -6.139 1.00 92.75 91 SER A C 1
ATOM 681 O O . SER A 1 91 ? -5.443 -1.412 -5.146 1.00 92.75 91 SER A O 1
ATOM 683 N N . GLU A 1 92 ? -3.649 -2.397 -6.061 1.00 91.94 92 GLU A N 1
ATOM 684 C CA . GLU A 1 92 ? -3.186 -3.022 -4.815 1.00 91.94 92 GLU A CA 1
ATOM 685 C C . GLU A 1 92 ? -2.768 -1.963 -3.777 1.00 91.94 92 GLU A C 1
ATOM 687 O O . GLU A 1 92 ? -3.101 -2.102 -2.601 1.00 91.94 92 GLU A O 1
ATOM 692 N N . LEU A 1 93 ? -2.112 -0.868 -4.186 1.00 93.44 93 LEU A N 1
ATOM 693 C CA . LEU A 1 93 ? -1.775 0.237 -3.275 1.00 93.44 93 LEU A CA 1
ATOM 694 C C . LEU A 1 93 ? -3.028 0.930 -2.722 1.00 93.44 93 LEU A C 1
ATOM 696 O O . LEU A 1 93 ? -3.114 1.163 -1.515 1.00 93.44 93 LEU A O 1
ATOM 700 N N . PHE A 1 94 ? -4.033 1.202 -3.561 1.00 94.31 94 PHE A N 1
ATOM 701 C CA . PHE A 1 94 ? -5.308 1.767 -3.102 1.00 94.31 94 PHE A CA 1
ATOM 702 C C . PHE A 1 94 ? -6.064 0.818 -2.163 1.00 94.31 94 PHE A C 1
ATOM 704 O O . PHE A 1 94 ? -6.638 1.267 -1.168 1.00 94.31 94 PHE A O 1
ATOM 711 N N . ARG A 1 95 ? -6.008 -0.495 -2.411 1.00 94.50 95 ARG A N 1
ATOM 712 C CA . ARG A 1 95 ? -6.562 -1.503 -1.499 1.00 94.50 95 ARG A CA 1
ATOM 713 C C . ARG A 1 95 ? -5.856 -1.486 -0.142 1.00 94.50 95 ARG A C 1
ATOM 715 O O . ARG A 1 95 ? -6.521 -1.467 0.888 1.00 94.50 95 ARG A O 1
ATOM 722 N N . LEU A 1 96 ? -4.522 -1.457 -0.120 1.00 94.12 96 LEU A N 1
ATOM 723 C CA . LEU A 1 96 ? -3.745 -1.388 1.124 1.00 94.12 96 LEU A CA 1
ATOM 724 C C . LEU A 1 96 ? -4.020 -0.082 1.890 1.00 94.12 96 LEU A C 1
ATOM 726 O O . LEU A 1 96 ? -4.176 -0.110 3.110 1.00 94.12 96 LEU A O 1
ATOM 730 N N . LYS A 1 97 ? -4.181 1.045 1.183 1.00 94.94 97 LYS A N 1
ATOM 731 C CA . LYS A 1 97 ? -4.635 2.318 1.768 1.00 94.94 97 LYS A CA 1
ATOM 732 C C . LYS A 1 97 ? -5.999 2.185 2.445 1.00 94.94 97 LYS A C 1
ATOM 734 O O . LYS A 1 97 ? -6.160 2.670 3.563 1.00 94.94 97 LYS A O 1
ATOM 739 N N . ALA A 1 98 ? -6.958 1.517 1.803 1.00 94.94 98 ALA A N 1
ATOM 740 C CA . ALA A 1 98 ? -8.278 1.279 2.383 1.00 94.94 98 ALA A CA 1
ATOM 741 C C . ALA A 1 98 ? -8.196 0.475 3.691 1.00 94.94 98 ALA A C 1
ATOM 743 O O . ALA A 1 98 ? -8.865 0.827 4.661 1.00 94.94 98 ALA A O 1
ATOM 744 N N . LEU A 1 99 ? -7.329 -0.544 3.752 1.00 94.25 99 LEU A N 1
ATOM 745 C CA . LEU A 1 99 ? -7.119 -1.336 4.969 1.00 94.25 99 LEU A CA 1
ATOM 746 C C . LEU A 1 99 ? -6.589 -0.489 6.133 1.00 94.25 99 LEU A C 1
ATOM 748 O O . LEU A 1 99 ? -7.119 -0.592 7.237 1.00 94.25 99 LEU A O 1
ATOM 752 N N . PHE A 1 100 ? -5.600 0.379 5.897 1.00 95.50 100 PHE A N 1
ATOM 753 C CA . PHE A 1 100 ? -5.114 1.286 6.943 1.00 95.50 100 PHE A CA 1
ATOM 754 C C . PHE A 1 100 ? -6.179 2.280 7.393 1.00 95.50 100 PHE A C 1
ATOM 756 O O . PHE A 1 100 ? -6.341 2.496 8.588 1.00 95.50 100 PHE A O 1
ATOM 763 N N . LEU A 1 101 ? -6.916 2.882 6.455 1.00 94.62 101 LEU A N 1
ATOM 764 C CA . LEU A 1 101 ? -7.986 3.826 6.785 1.00 94.62 101 LEU A CA 1
ATOM 765 C C . LEU A 1 101 ? -9.088 3.151 7.612 1.00 94.62 101 LEU A C 1
ATOM 767 O O . LEU A 1 101 ? -9.571 3.739 8.575 1.00 94.62 101 LEU A O 1
ATOM 771 N N . GLY A 1 102 ? -9.435 1.901 7.293 1.00 94.12 102 GLY A N 1
ATOM 772 C CA . GLY A 1 102 ? -10.367 1.102 8.086 1.00 94.12 102 GLY A CA 1
ATOM 773 C C . GLY A 1 102 ? -9.838 0.824 9.493 1.00 94.12 102 GLY A C 1
ATOM 774 O O . GLY A 1 102 ? -10.548 1.052 10.469 1.00 94.12 102 GLY A O 1
ATOM 775 N N . ALA A 1 103 ? -8.574 0.407 9.606 1.00 91.62 103 ALA A N 1
ATOM 776 C CA . ALA A 1 103 ? -7.938 0.128 10.893 1.00 91.62 103 ALA A CA 1
ATOM 777 C C . ALA A 1 103 ? -7.762 1.383 11.774 1.00 91.62 103 ALA A C 1
ATOM 779 O O . ALA A 1 103 ? -7.817 1.287 12.996 1.00 91.62 103 ALA A O 1
ATOM 780 N N . LEU A 1 104 ? -7.614 2.564 11.165 1.00 93.81 104 LEU A N 1
ATOM 781 C CA . LEU A 1 104 ? -7.510 3.859 11.850 1.00 93.81 104 LEU A CA 1
ATOM 782 C C . LEU A 1 104 ? -8.874 4.499 12.176 1.00 93.81 104 LEU A C 1
ATOM 784 O O . LEU A 1 104 ? -8.912 5.631 12.656 1.00 93.81 104 LEU A O 1
ATOM 788 N N . GLY A 1 105 ? -9.991 3.809 11.920 1.00 93.25 105 GLY A N 1
ATOM 789 C CA . GLY A 1 105 ? -11.330 4.301 12.258 1.00 93.25 105 GLY A CA 1
ATOM 790 C C . GLY A 1 105 ? -11.916 5.311 11.265 1.00 93.25 105 GLY A C 1
ATOM 791 O O . GLY A 1 105 ? -12.807 6.074 11.631 1.00 93.25 105 GLY A O 1
ATOM 792 N N . ALA A 1 106 ? -11.460 5.313 10.008 1.00 94.75 106 ALA A N 1
ATOM 793 C CA . ALA A 1 106 ? -11.961 6.174 8.931 1.00 94.75 106 ALA A CA 1
ATOM 794 C C . ALA A 1 106 ? -12.688 5.362 7.830 1.00 94.75 106 ALA A C 1
ATOM 796 O O . ALA A 1 106 ? -12.218 5.288 6.689 1.00 94.75 106 ALA A O 1
ATOM 797 N N . PRO A 1 107 ? -13.850 4.741 8.123 1.00 92.06 107 PRO A N 1
ATOM 798 C CA . PRO A 1 107 ? -14.518 3.813 7.204 1.00 92.06 107 PRO A CA 1
ATOM 799 C C . PRO A 1 107 ? -15.023 4.474 5.912 1.00 92.06 107 PRO A C 1
ATOM 801 O O . PRO A 1 107 ? -15.011 3.842 4.857 1.00 92.06 107 PRO A O 1
ATOM 804 N N . GLY A 1 108 ? -15.423 5.751 5.956 1.00 95.00 108 GLY A N 1
ATOM 805 C CA . GLY A 1 108 ? -15.845 6.488 4.759 1.00 95.00 108 GLY A CA 1
ATOM 806 C C . GLY A 1 108 ? -14.698 6.685 3.765 1.00 95.00 108 GLY A C 1
ATOM 807 O O . GLY A 1 108 ? -14.857 6.473 2.564 1.00 95.00 108 GLY A O 1
ATOM 808 N N . ASP A 1 109 ? -13.517 7.027 4.272 1.00 94.50 109 ASP A N 1
ATOM 809 C CA . ASP A 1 109 ? -12.313 7.204 3.461 1.00 94.50 109 ASP A CA 1
ATOM 810 C C . ASP A 1 109 ? -11.801 5.856 2.949 1.00 94.50 109 ASP A C 1
ATO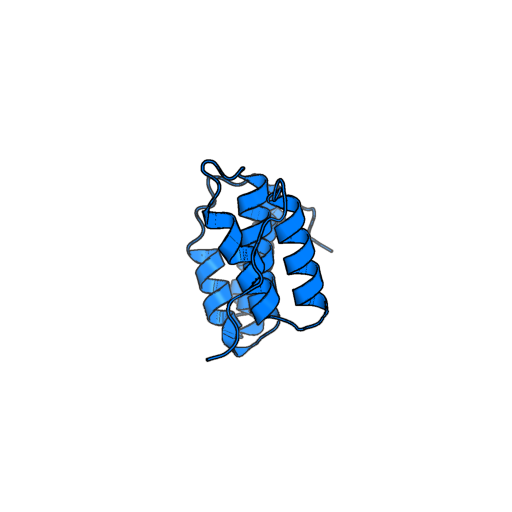M 812 O O . ASP A 1 109 ? -11.381 5.749 1.794 1.00 94.50 109 ASP A O 1
ATOM 816 N N . ALA A 1 110 ? -11.902 4.813 3.780 1.00 94.38 110 ALA A N 1
ATOM 817 C CA . ALA A 1 110 ? -11.597 3.444 3.395 1.00 94.38 110 ALA A CA 1
ATOM 818 C C . ALA A 1 110 ? -12.468 2.984 2.217 1.00 94.38 110 ALA A C 1
ATOM 820 O O . ALA A 1 110 ? -11.932 2.502 1.222 1.00 94.38 110 ALA A O 1
ATOM 821 N N . ALA A 1 111 ? -13.786 3.201 2.270 1.00 94.38 111 ALA A N 1
ATOM 822 C CA . ALA A 1 111 ? -14.708 2.837 1.193 1.00 94.38 111 ALA A CA 1
ATOM 823 C C . ALA A 1 111 ? -14.399 3.572 -0.122 1.00 94.38 111 ALA A C 1
ATOM 825 O O . ALA A 1 111 ? -14.422 2.962 -1.197 1.00 94.38 111 ALA A O 1
ATOM 826 N N . ARG A 1 112 ? -14.043 4.864 -0.052 1.00 95.44 112 ARG A N 1
ATOM 827 C CA . ARG A 1 112 ? -13.609 5.631 -1.233 1.00 95.44 112 ARG A CA 1
ATOM 828 C C . ARG A 1 112 ? -12.315 5.072 -1.824 1.00 95.44 112 ARG A C 1
ATOM 830 O O . ARG A 1 112 ? -12.243 4.868 -3.033 1.00 95.44 112 ARG A O 1
ATOM 837 N N . ALA A 1 113 ? -11.320 4.774 -0.986 1.00 93.56 113 ALA A N 1
ATOM 838 C CA . ALA A 1 113 ? -10.070 4.159 -1.432 1.00 93.56 113 ALA A CA 1
ATOM 839 C C . ALA A 1 113 ? -10.304 2.770 -2.052 1.00 93.56 113 ALA A C 1
ATOM 841 O O . ALA A 1 113 ? -9.712 2.443 -3.080 1.00 93.56 113 ALA A O 1
ATOM 842 N N . HIS A 1 114 ? -11.219 1.982 -1.484 1.00 92.12 114 HIS A N 1
ATOM 843 C CA . HIS A 1 114 ? -11.575 0.673 -2.019 1.00 92.12 114 HIS A CA 1
ATOM 844 C C . HIS A 1 114 ? -12.270 0.776 -3.380 1.00 92.12 114 HIS A C 1
ATOM 846 O O . HIS A 1 114 ? -11.931 0.038 -4.301 1.00 92.12 114 HIS A O 1
ATOM 852 N N . SER A 1 115 ? -13.189 1.733 -3.527 1.00 93.06 115 SER A N 1
ATOM 853 C CA . SER A 1 115 ? -13.871 2.010 -4.795 1.00 93.06 115 SER A CA 1
ATOM 854 C C . SER A 1 115 ? -12.877 2.422 -5.884 1.00 93.06 115 SER A C 1
ATOM 856 O O . SER A 1 115 ? -12.935 1.903 -6.996 1.00 93.06 115 SER A O 1
ATOM 858 N N . ALA A 1 116 ? -11.910 3.285 -5.550 1.00 92.06 116 ALA A N 1
ATOM 859 C CA . ALA A 1 116 ? -10.840 3.676 -6.468 1.00 92.06 116 ALA A CA 1
ATOM 860 C C . ALA A 1 116 ? -9.974 2.477 -6.898 1.00 92.06 116 ALA A C 1
ATOM 862 O O . ALA A 1 116 ? -9.632 2.352 -8.072 1.00 92.06 116 ALA A O 1
ATOM 863 N N . ALA A 1 117 ? -9.666 1.555 -5.976 1.00 91.75 117 ALA A N 1
ATOM 864 C CA . ALA A 1 117 ? -8.948 0.324 -6.306 1.00 91.75 117 ALA A CA 1
ATOM 865 C C . ALA A 1 117 ? -9.712 -0.527 -7.338 1.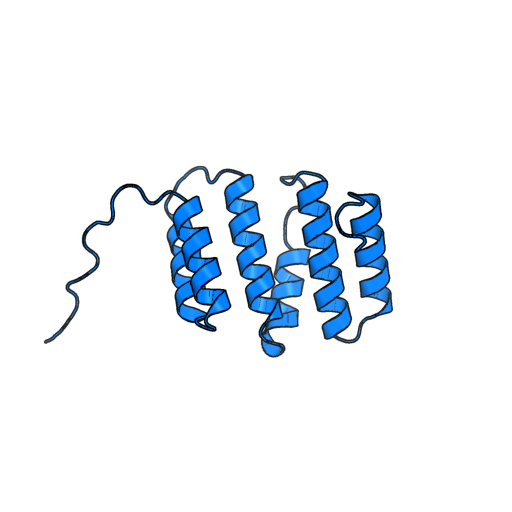00 91.75 117 ALA A C 1
ATOM 867 O O . ALA A 1 117 ? -9.121 -0.977 -8.319 1.00 91.75 117 ALA A O 1
ATOM 868 N N . LEU A 1 118 ? -11.024 -0.705 -7.147 1.00 89.50 118 LEU A N 1
ATOM 869 C CA . LEU A 1 118 ? -11.873 -1.504 -8.039 1.00 89.50 118 LEU A CA 1
ATOM 870 C C . LEU A 1 118 ? -12.020 -0.887 -9.434 1.00 89.50 118 LEU A C 1
ATOM 872 O O . LEU A 1 118 ? -12.030 -1.623 -10.418 1.00 89.50 118 LEU A O 1
ATOM 876 N N . GLN A 1 119 ? -12.098 0.444 -9.526 1.00 90.00 119 GLN A N 1
ATOM 877 C CA . GLN A 1 119 ? -12.152 1.162 -10.806 1.00 90.00 119 GLN A CA 1
ATOM 878 C C . GLN A 1 119 ? -10.869 0.993 -11.629 1.00 90.00 119 GLN A C 1
ATOM 880 O O . GLN A 1 119 ? -10.925 0.976 -12.855 1.00 90.00 119 GLN A O 1
ATOM 885 N N . LEU A 1 120 ? -9.716 0.864 -10.966 1.00 88.19 120 LEU A N 1
ATOM 886 C CA . LEU A 1 120 ? -8.427 0.673 -11.632 1.00 88.19 120 LEU A CA 1
ATOM 887 C C . LEU A 1 120 ? -8.223 -0.763 -12.112 1.00 88.19 120 LEU A C 1
ATOM 889 O O . LEU A 1 120 ? -7.699 -0.975 -13.204 1.00 88.19 120 LEU A O 1
ATOM 893 N N . HIS A 1 121 ? -8.586 -1.748 -11.289 1.00 84.56 121 HIS A N 1
ATOM 894 C CA . HIS A 1 121 ? -8.502 -3.151 -11.670 1.00 84.56 121 HIS A CA 1
ATOM 895 C C . HIS A 1 121 ? -9.462 -4.012 -10.828 1.00 84.56 121 HIS A C 1
ATOM 897 O O . HIS A 1 121 ? -9.332 -4.062 -9.601 1.00 84.56 121 HIS A O 1
ATOM 903 N N . PRO A 1 122 ? -10.355 -4.807 -11.444 1.00 73.12 122 PRO A N 1
ATOM 904 C CA . PRO A 1 122 ? -11.352 -5.602 -10.719 1.00 73.12 122 PRO A CA 1
ATOM 905 C C . PRO A 1 122 ? -10.778 -6.839 -9.995 1.00 73.12 122 PRO A C 1
ATOM 907 O O . PRO A 1 122 ? -11.525 -7.640 -9.440 1.00 73.12 122 PRO A O 1
ATOM 910 N N . ALA A 1 123 ? -9.452 -7.025 -9.964 1.00 66.25 123 ALA A N 1
ATOM 911 C CA . ALA A 1 123 ? -8.829 -8.262 -9.463 1.00 66.25 123 ALA A CA 1
ATOM 912 C C . ALA A 1 123 ? -8.953 -8.451 -7.944 1.00 66.25 123 ALA A C 1
ATOM 914 O O . ALA A 1 123 ? -8.815 -9.574 -7.460 1.00 66.25 123 ALA A O 1
ATOM 915 N N . HIS A 1 124 ? -9.208 -7.375 -7.200 1.00 55.09 124 HIS A N 1
ATOM 916 C CA . HIS A 1 124 ? -9.189 -7.378 -5.739 1.00 55.09 124 HIS A CA 1
ATOM 917 C C . HIS A 1 124 ? -10.571 -7.216 -5.086 1.00 55.09 124 HIS A C 1
ATOM 919 O O . HIS A 1 124 ? -10.648 -6.929 -3.896 1.00 55.09 124 HIS A O 1
ATOM 925 N N . GLY A 1 125 ? -11.657 -7.392 -5.845 1.00 51.00 125 GLY A N 1
ATOM 926 C CA . GLY A 1 125 ? -13.035 -7.330 -5.341 1.00 51.00 125 GLY A CA 1
ATOM 927 C C . GLY A 1 125 ? -13.552 -8.616 -4.688 1.00 51.00 125 GLY A C 1
ATOM 928 O O . GLY A 1 125 ? -14.747 -8.874 -4.776 1.00 51.00 125 GLY A O 1
ATOM 929 N N . ARG A 1 126 ? -12.678 -9.441 -4.098 1.00 42.47 126 ARG A N 1
ATOM 930 C CA . ARG A 1 126 ? -13.045 -10.688 -3.409 1.00 42.47 126 ARG A CA 1
ATOM 931 C C . ARG A 1 126 ? -12.586 -10.676 -1.963 1.00 42.47 126 ARG A C 1
ATOM 933 O O . ARG A 1 126 ? -11.425 -10.263 -1.739 1.00 42.47 126 ARG A O 1
#

InterPro domains:
  IPR003151 PIK-related kinase, FAT [PF02259] (19-122)

Secondary structure (DSSP, 8-state):
----------S---HHHHHHHHHHHHHTT-HHHHHHHHHGGGGSSS--HHHHHHHHHHHHHHHHH-GGGHHHHHHHHHTS-GGGS-HHHHHHHHHHHHHHHHHTT-HHHHHHHHHHHHHH-GGG--

Organism: Heterosigma akashiwo (NCBI:txid2829)

Radius of gyration: 16.64 Å; chains: 1; bounding box: 54×25×36 Å

Foldseek 3Di:
DDDDPDDPDDPDPDLVVLLVQLVVCLVVVNNVSNVVSLVVVVPDPDDDLVSVLSSLVSVLVSLLVDLVSLVVSLVSLVPDDCPSDALLSVLVSLQSNLSSCVSVPNNVSSVVSNVSSCVSPVPPVD

pLDDT: mean 78.15, std 17.33, range [33.66, 95.5]

Sequence (126 aa):
TAAAAAAAAAPNDTPWTAVRLAKAARKQGLTEACLKHLSGLHAVGAMEVQDAFAKLREQIVLCLQSPQEHRAGLNIVNNTNLEYFNPQQKSELFRLKALFLGALGAPGDAARAHSAALQLHPAHGR